Protein AF-A0A183JNM5-F1 (afdb_monomer_lite)

Sequence (61 aa):
MSQAEWLELESDPGLFTLLLEDFGVQGVQVEEIYDLSKPITEIVYGFIFLFHWNKAKKKVR

pLDDT: mean 86.76, std 13.72, range [48.06, 97.12]

Radius of gyration: 16.01 Å; chains: 1; bounding box: 38×35×42 Å

Secondary structure (DSSP, 8-state):
-PPPPPPP----HHHHHHHHHHTT--S------S-TTS---S------------GGG----

Foldseek 3Di:
DPDDDDDDDDPDQQVVQVVCVVVVDPPDGGDDDPDPVDDDPDDDPDDDDDDDDDPVVPDDD

InterPro domains:
  IPR001578 Peptidase C12, ubiquitin carboxyl-terminal hydrolase [PF01088] (6-58)
  IPR001578 Peptidase C12, ubiquitin carboxyl-terminal hydrolase [PS52048] (5-61)
  IPR001578 Peptidase C12, ubiquitin carboxyl-terminal hydrolase [PTHR10589] (4-56)
  IPR036959 Peptidase C12, ubiquitin carboxyl-terminal hydrolase superfamily [G3DSA:3.40.532.10] (1-61)
  IPR038765 Papain-like cysteine peptidase superfamily [SSF54001] (5-59)

Structure (mmCIF, N/CA/C/O backbone):
data_AF-A0A183JNM5-F1
#
_entry.id   AF-A0A183JNM5-F1
#
loop_
_atom_site.group_PDB
_atom_site.id
_atom_site.type_symbol
_atom_site.label_atom_id
_atom_site.label_alt_id
_atom_site.label_comp_id
_atom_site.label_asym_id
_atom_site.label_entity_id
_atom_site.label_seq_id
_atom_site.pdbx_PDB_ins_code
_atom_site.Cartn_x
_atom_site.Cartn_y
_atom_site.Cartn_z
_atom_site.occupancy
_atom_site.B_iso_or_equiv
_atom_site.auth_seq_id
_atom_site.auth_comp_id
_atom_site.auth_asym_id
_atom_site.auth_atom_id
_atom_site.pdbx_PDB_model_num
ATOM 1 N N . MET A 1 1 ? -25.149 20.404 2.111 1.00 48.06 1 MET A N 1
ATOM 2 C CA . MET A 1 1 ? -24.239 19.282 2.413 1.00 48.06 1 MET A CA 1
ATOM 3 C C . MET A 1 1 ? -23.108 19.380 1.414 1.00 48.06 1 MET A C 1
ATOM 5 O O . MET A 1 1 ? -23.387 19.280 0.227 1.00 48.06 1 MET A O 1
ATOM 9 N N . SER A 1 2 ? -21.899 19.732 1.846 1.00 60.25 2 SER A N 1
ATOM 10 C CA . SER A 1 2 ? -20.745 19.788 0.945 1.00 60.25 2 SER A CA 1
ATOM 11 C C . SER A 1 2 ? -20.470 18.374 0.445 1.00 60.25 2 SER A C 1
ATOM 13 O O . SER A 1 2 ? -20.265 17.464 1.245 1.00 60.25 2 SER A O 1
ATOM 15 N N . GLN A 1 3 ? -20.547 18.179 -0.866 1.00 60.81 3 GLN A N 1
ATOM 16 C CA . GLN A 1 3 ? -20.153 16.936 -1.510 1.00 60.81 3 GLN A CA 1
ATOM 17 C C . GLN A 1 3 ? -18.662 16.745 -1.225 1.00 60.81 3 GLN A C 1
ATOM 19 O O . GLN A 1 3 ? -17.870 17.613 -1.581 1.00 60.81 3 GLN A O 1
ATOM 24 N N . ALA A 1 4 ? -18.298 15.687 -0.498 1.00 73.12 4 ALA A N 1
ATOM 25 C CA . ALA A 1 4 ? -16.896 15.383 -0.249 1.00 73.12 4 ALA A CA 1
ATOM 26 C C . ALA A 1 4 ? -16.219 15.158 -1.606 1.00 73.12 4 ALA A C 1
ATOM 28 O O . ALA A 1 4 ? -16.619 14.277 -2.372 1.00 73.12 4 ALA A O 1
ATOM 29 N N . GLU A 1 5 ? -15.270 16.027 -1.931 1.00 85.81 5 GLU A N 1
ATOM 30 C CA . GLU A 1 5 ? -14.469 15.930 -3.140 1.00 85.81 5 GLU A CA 1
ATOM 31 C C . GLU A 1 5 ? -13.393 14.867 -2.917 1.00 85.81 5 GLU A C 1
ATOM 33 O O . GLU A 1 5 ? -12.752 14.827 -1.866 1.00 85.81 5 GLU A O 1
ATOM 38 N N . TRP A 1 6 ? -13.229 13.971 -3.888 1.00 87.81 6 TRP A N 1
ATOM 39 C CA . TRP A 1 6 ? -12.131 13.015 -3.870 1.00 87.81 6 TRP A CA 1
ATOM 40 C C . TRP A 1 6 ? -10.855 13.754 -4.246 1.00 87.81 6 TRP A C 1
ATOM 42 O O . TRP A 1 6 ? -10.769 14.318 -5.336 1.00 87.81 6 TRP A O 1
ATOM 52 N N . LEU A 1 7 ? -9.882 13.750 -3.343 1.00 89.44 7 LEU A N 1
ATOM 53 C CA . LEU A 1 7 ? -8.567 14.319 -3.595 1.00 89.44 7 LEU A CA 1
ATOM 54 C C . LEU A 1 7 ? -7.639 13.252 -4.173 1.00 89.44 7 LEU A C 1
ATOM 56 O O . LEU A 1 7 ? -7.784 12.059 -3.897 1.00 89.44 7 LEU A O 1
ATOM 60 N N . GLU A 1 8 ? -6.686 13.698 -4.986 1.00 88.88 8 GLU A N 1
ATOM 61 C CA . GLU A 1 8 ? -5.586 12.843 -5.417 1.00 88.88 8 GLU A CA 1
ATOM 62 C C . GLU A 1 8 ? -4.738 12.442 -4.207 1.00 88.88 8 GLU A C 1
ATOM 64 O O . GLU A 1 8 ? -4.576 13.206 -3.254 1.00 88.88 8 GLU A O 1
ATOM 69 N N . LEU A 1 9 ? -4.221 11.219 -4.256 1.00 91.69 9 LEU A N 1
ATOM 70 C CA . LEU A 1 9 ? -3.472 10.609 -3.172 1.00 91.69 9 LEU A CA 1
ATOM 71 C C . LEU A 1 9 ? -2.030 10.377 -3.612 1.00 91.69 9 LEU A C 1
ATOM 73 O O . LEU A 1 9 ? -1.789 9.905 -4.726 1.00 91.69 9 LEU A O 1
ATOM 77 N N . GLU A 1 10 ? -1.079 10.674 -2.733 1.00 92.81 10 GLU A N 1
ATOM 78 C CA . GLU A 1 10 ? 0.320 10.337 -2.973 1.00 92.81 10 GLU A CA 1
ATOM 79 C C . GLU A 1 10 ? 0.516 8.816 -2.966 1.00 92.81 10 GLU A C 1
ATOM 81 O O . GLU A 1 10 ? -0.111 8.084 -2.200 1.00 92.81 10 GLU A O 1
ATOM 86 N N . SER A 1 11 ? 1.401 8.333 -3.837 1.00 92.88 11 SER A N 1
ATOM 87 C CA . SER A 1 11 ? 1.737 6.912 -3.958 1.00 92.88 11 SER A CA 1
ATOM 88 C C . SER A 1 11 ? 2.758 6.493 -2.891 1.00 92.88 11 SER A C 1
ATOM 90 O O . SER A 1 11 ? 3.824 5.985 -3.232 1.00 92.88 11 SER A O 1
ATOM 92 N N . ASP A 1 12 ? 2.448 6.728 -1.617 1.00 96.56 12 ASP A N 1
ATOM 93 C CA . ASP A 1 12 ? 3.314 6.396 -0.481 1.00 96.56 12 ASP A CA 1
ATOM 94 C C . ASP A 1 12 ? 2.777 5.170 0.294 1.00 96.56 12 ASP A C 1
ATOM 96 O O . ASP A 1 12 ? 1.594 5.140 0.652 1.00 96.56 12 ASP A O 1
ATOM 100 N N . PRO A 1 13 ? 3.606 4.142 0.572 1.00 96.69 13 PRO A N 1
ATOM 101 C CA . PRO A 1 13 ? 3.168 2.943 1.294 1.00 96.69 13 PRO A CA 1
ATOM 102 C C . PRO A 1 13 ? 2.714 3.229 2.736 1.00 96.69 13 PRO A C 1
ATOM 104 O O . PRO A 1 13 ? 1.775 2.592 3.227 1.00 96.69 13 PRO A O 1
ATOM 107 N N . GLY A 1 14 ? 3.330 4.202 3.413 1.00 96.25 14 GLY A N 1
ATOM 108 C CA . GLY A 1 14 ? 2.938 4.614 4.761 1.00 96.25 14 GLY A CA 1
ATOM 109 C C . GLY A 1 14 ? 1.547 5.240 4.768 1.00 96.25 14 GLY A C 1
ATOM 110 O O . GLY A 1 14 ? 0.714 4.896 5.605 1.00 96.25 14 GLY A O 1
ATOM 111 N N . LEU A 1 15 ? 1.254 6.078 3.776 1.00 96.12 15 LEU A N 1
ATOM 112 C CA . LEU A 1 15 ? -0.065 6.671 3.601 1.00 96.12 15 LEU A CA 1
ATOM 113 C C . LEU A 1 15 ? -1.144 5.608 3.339 1.00 96.12 15 LEU A C 1
ATOM 115 O O . LEU A 1 15 ? -2.214 5.667 3.944 1.00 96.12 15 LEU A O 1
ATOM 119 N N . PHE A 1 16 ? -0.878 4.608 2.491 1.00 96.81 16 PHE A N 1
ATOM 120 C CA . PHE A 1 16 ? -1.822 3.500 2.292 1.00 96.81 16 PHE A CA 1
ATOM 121 C C . PHE A 1 16 ? -2.035 2.667 3.560 1.00 96.81 16 PHE A C 1
ATOM 123 O O . PHE A 1 16 ? -3.151 2.210 3.803 1.00 96.81 16 PH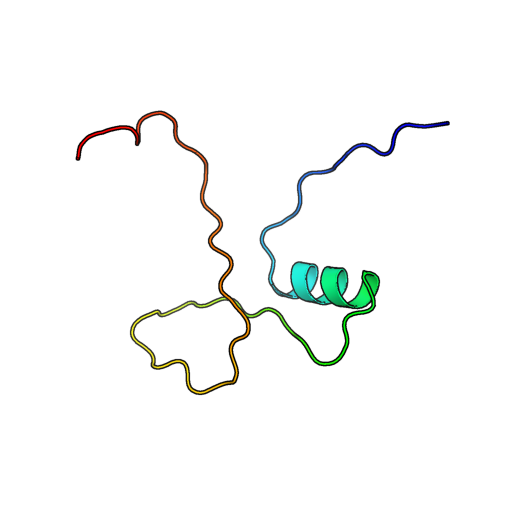E A O 1
ATOM 130 N N . THR A 1 17 ? -0.992 2.484 4.372 1.00 97.12 17 THR A N 1
ATOM 131 C CA . THR A 1 17 ? -1.099 1.789 5.662 1.00 97.12 17 THR A CA 1
ATOM 132 C C . THR A 1 17 ? -2.025 2.547 6.611 1.00 97.12 17 THR A C 1
ATOM 134 O O . THR A 1 17 ? -2.988 1.967 7.107 1.00 97.12 17 THR A O 1
ATOM 137 N N . LEU A 1 18 ? -1.816 3.857 6.776 1.00 95.88 18 LEU A N 1
ATOM 138 C CA . LEU A 1 18 ? -2.683 4.710 7.597 1.00 95.88 18 LEU A CA 1
ATOM 139 C C . LEU A 1 18 ? -4.131 4.726 7.087 1.00 95.88 18 LEU A C 1
ATOM 141 O O . LEU A 1 18 ? -5.067 4.665 7.876 1.00 95.88 18 LEU A O 1
ATOM 145 N N . LEU A 1 19 ? -4.331 4.731 5.767 1.00 95.50 19 LEU A N 1
ATOM 146 C CA . LEU A 1 19 ? -5.667 4.677 5.173 1.00 95.50 19 LEU A CA 1
ATOM 147 C C . LEU A 1 19 ? -6.413 3.377 5.525 1.00 95.50 19 LEU A C 1
ATOM 149 O O . LEU A 1 19 ? -7.620 3.400 5.766 1.00 95.50 19 LEU A O 1
ATOM 153 N N . LEU A 1 20 ? -5.714 2.238 5.551 1.00 96.00 20 LEU A N 1
ATOM 154 C CA . LEU A 1 20 ? -6.300 0.963 5.972 1.00 96.00 20 LEU A CA 1
ATOM 155 C C . LEU A 1 20 ? -6.649 0.968 7.466 1.00 96.00 20 LEU A C 1
ATOM 157 O O . LEU A 1 20 ? -7.723 0.482 7.832 1.00 96.00 20 LEU A O 1
ATOM 161 N N . GLU A 1 21 ? -5.787 1.545 8.304 1.00 96.75 21 GLU A N 1
ATOM 162 C CA . GLU A 1 21 ? -6.055 1.730 9.734 1.00 96.75 21 GLU A CA 1
ATOM 163 C C . GLU A 1 21 ? -7.296 2.606 9.967 1.00 96.75 21 GLU A C 1
ATOM 165 O O . GLU A 1 21 ? -8.171 2.229 10.752 1.00 96.75 21 GLU A O 1
ATOM 170 N N . ASP A 1 22 ? -7.440 3.708 9.223 1.00 96.31 22 ASP A N 1
ATOM 171 C CA . ASP A 1 22 ? -8.608 4.599 9.271 1.00 96.31 22 ASP A CA 1
ATOM 172 C C . ASP A 1 22 ? -9.902 3.902 8.812 1.00 96.31 22 ASP A C 1
ATOM 174 O O . ASP A 1 22 ? -10.993 4.196 9.311 1.00 96.31 22 ASP A O 1
ATOM 178 N N . PHE A 1 23 ? -9.802 2.929 7.899 1.00 96.56 23 PHE A N 1
ATOM 179 C CA . PHE A 1 23 ? -10.918 2.052 7.525 1.00 96.56 23 PHE A CA 1
ATOM 180 C C . PHE A 1 23 ? -11.224 0.958 8.561 1.00 96.56 23 PHE A C 1
ATOM 182 O O . PHE A 1 23 ? -12.188 0.206 8.392 1.00 96.56 23 PHE A O 1
ATOM 189 N N . GLY A 1 24 ? -10.451 0.874 9.645 1.00 97.06 24 GLY A N 1
ATOM 190 C CA . GLY A 1 24 ? -10.628 -0.092 10.726 1.00 97.06 24 GLY A CA 1
ATOM 191 C C . GLY A 1 24 ? -9.958 -1.445 10.480 1.00 97.06 24 GLY A C 1
ATOM 192 O O . GLY A 1 24 ? -10.242 -2.402 11.203 1.00 97.06 24 GLY A O 1
ATOM 193 N N . VAL A 1 25 ? -9.082 -1.553 9.477 1.00 97.12 25 VAL A N 1
ATOM 194 C CA . VAL A 1 25 ? -8.268 -2.753 9.246 1.00 97.12 25 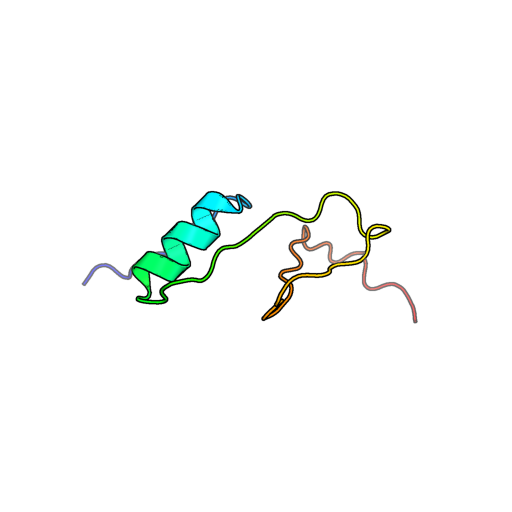VAL A CA 1
ATOM 195 C C . VAL A 1 25 ? -7.078 -2.727 10.202 1.00 97.12 25 VAL A C 1
ATOM 197 O O . VAL A 1 25 ? -6.382 -1.726 10.311 1.00 97.12 25 VAL A O 1
ATOM 200 N N . GLN A 1 26 ? -6.830 -3.832 10.902 1.00 94.12 26 GLN A N 1
ATOM 201 C CA . GLN A 1 26 ? -5.746 -3.939 11.882 1.00 94.12 26 GLN A CA 1
ATOM 202 C C . GLN A 1 26 ? -4.780 -5.063 11.511 1.00 94.12 26 GLN A C 1
ATOM 204 O O . GLN A 1 26 ? -5.194 -6.098 10.990 1.00 94.12 26 GLN A O 1
ATOM 209 N N . GLY A 1 27 ? -3.493 -4.874 11.821 1.00 94.25 27 GLY A N 1
ATOM 210 C CA . GLY A 1 27 ? -2.454 -5.888 11.602 1.00 94.25 27 GLY A CA 1
ATOM 211 C C . GLY A 1 27 ? -2.072 -6.095 10.133 1.00 94.25 27 GLY A C 1
ATOM 212 O O . GLY A 1 27 ? -1.529 -7.143 9.790 1.00 94.25 27 GLY A O 1
ATOM 213 N N . VAL A 1 28 ? -2.371 -5.121 9.271 1.00 95.69 28 VAL A N 1
ATOM 214 C CA . VAL A 1 28 ? -1.996 -5.112 7.854 1.00 95.69 28 VAL A CA 1
ATOM 215 C C . VAL A 1 28 ? -1.181 -3.856 7.583 1.00 95.69 28 VAL A C 1
ATOM 217 O O . VAL A 1 28 ? -1.538 -2.780 8.047 1.00 95.69 28 VAL A O 1
ATOM 220 N N . GLN A 1 29 ? -0.112 -4.006 6.808 1.00 95.31 29 GLN A N 1
ATOM 221 C CA . GLN A 1 29 ? 0.711 -2.906 6.322 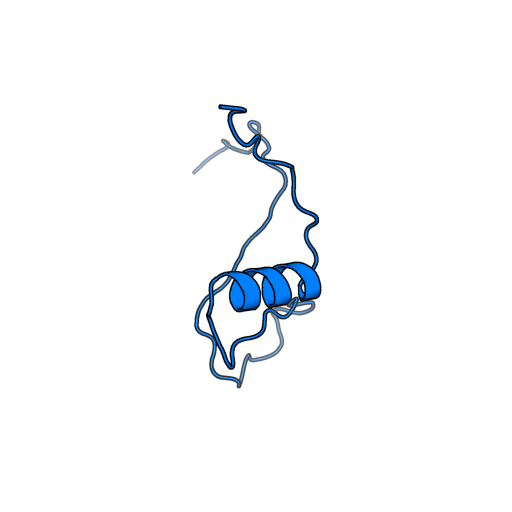1.00 95.31 29 GLN A CA 1
ATOM 222 C C . GLN A 1 29 ? 0.861 -2.999 4.806 1.00 95.31 29 GLN A C 1
ATOM 224 O O . GLN A 1 29 ? 0.720 -4.077 4.221 1.00 95.31 29 GLN A O 1
ATOM 229 N N . VAL A 1 30 ? 1.143 -1.864 4.177 1.00 96.44 30 VAL A N 1
ATOM 230 C CA . VAL A 1 30 ? 1.486 -1.785 2.758 1.00 96.44 30 VAL A CA 1
ATOM 231 C C . VAL A 1 30 ? 2.979 -1.519 2.643 1.00 96.44 30 VAL A C 1
ATOM 233 O O . VAL A 1 30 ? 3.496 -0.592 3.257 1.00 96.44 30 VAL A O 1
ATOM 236 N N . GLU A 1 31 ? 3.666 -2.324 1.837 1.00 94.88 31 GLU A N 1
ATOM 237 C CA . GLU A 1 31 ? 5.089 -2.164 1.545 1.00 94.88 31 GLU A CA 1
ATOM 238 C C . GLU A 1 31 ? 5.319 -1.944 0.050 1.00 94.88 31 GLU A C 1
ATOM 240 O O . GLU A 1 31 ? 4.635 -2.523 -0.800 1.00 94.88 31 GLU A O 1
ATOM 245 N N . GLU A 1 32 ? 6.308 -1.113 -0.274 1.00 94.56 32 GLU A N 1
ATOM 246 C CA . GLU A 1 32 ? 6.742 -0.914 -1.652 1.00 94.56 32 GLU A CA 1
ATOM 247 C C . GLU A 1 32 ? 7.725 -2.009 -2.079 1.00 94.56 32 GLU A C 1
ATOM 249 O O . GLU A 1 32 ? 8.722 -2.292 -1.411 1.00 94.56 32 GLU A O 1
ATOM 254 N N . ILE A 1 33 ? 7.462 -2.612 -3.238 1.00 93.06 33 ILE A N 1
ATOM 255 C CA . ILE A 1 33 ? 8.319 -3.649 -3.809 1.00 93.06 33 ILE A CA 1
ATOM 256 C C . ILE A 1 33 ? 9.331 -2.998 -4.751 1.00 93.06 33 ILE A C 1
ATOM 258 O O . ILE A 1 33 ? 9.023 -2.685 -5.899 1.00 93.06 33 ILE A O 1
ATOM 262 N N . TYR A 1 34 ? 10.567 -2.854 -4.278 1.00 90.88 34 TYR A N 1
ATOM 263 C CA . TYR A 1 34 ? 11.668 -2.290 -5.068 1.00 90.88 34 TYR A CA 1
ATOM 264 C C . TYR A 1 34 ? 12.275 -3.277 -6.074 1.00 90.88 34 TYR A C 1
ATOM 266 O O . TYR A 1 34 ? 12.855 -2.866 -7.078 1.00 90.88 34 TYR A O 1
ATOM 274 N N . ASP A 1 35 ? 12.184 -4.579 -5.797 1.00 91.50 35 ASP A N 1
ATOM 275 C CA . ASP A 1 35 ? 12.836 -5.624 -6.585 1.00 91.50 35 ASP A CA 1
ATOM 276 C C . ASP A 1 35 ? 11.958 -6.877 -6.676 1.00 91.50 35 ASP A C 1
ATOM 278 O O . ASP A 1 35 ? 11.796 -7.617 -5.707 1.00 91.50 35 ASP A O 1
ATOM 282 N N . LEU A 1 36 ? 11.421 -7.126 -7.872 1.00 88.38 36 LEU A N 1
ATOM 283 C CA . LEU A 1 36 ? 10.569 -8.280 -8.174 1.00 88.38 36 LEU A CA 1
ATOM 284 C C . LEU A 1 36 ? 11.349 -9.594 -8.328 1.00 88.38 36 LEU A C 1
ATOM 286 O O . LEU A 1 36 ? 10.735 -10.654 -8.428 1.00 88.38 36 LEU A O 1
ATOM 290 N N . SER A 1 37 ? 12.683 -9.548 -8.392 1.00 91.19 37 SER A N 1
ATOM 291 C CA . SER A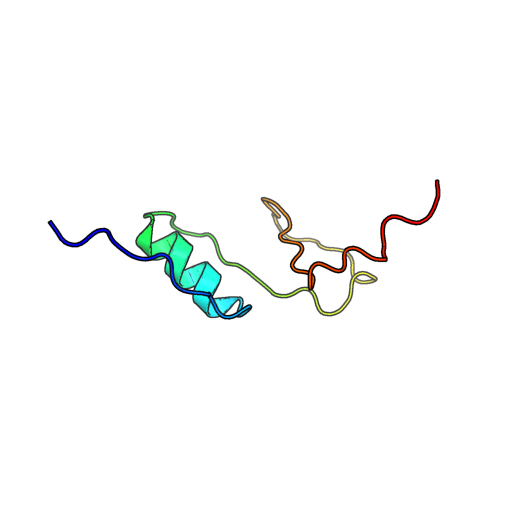 1 37 ? 13.501 -10.763 -8.474 1.00 91.19 37 SER A CA 1
ATOM 292 C C . SER A 1 37 ? 13.641 -11.463 -7.123 1.00 91.19 37 SER A C 1
ATOM 294 O O . SER A 1 37 ? 13.944 -12.658 -7.072 1.00 91.19 37 SER A O 1
ATOM 296 N N . LYS A 1 38 ? 13.399 -10.738 -6.025 1.00 89.75 38 LYS A N 1
ATOM 297 C CA . LYS A 1 38 ? 13.433 -11.300 -4.680 1.00 89.75 38 LYS A CA 1
ATOM 298 C C . LYS A 1 38 ? 12.160 -12.107 -4.420 1.00 89.75 38 LYS A C 1
ATOM 300 O O . LYS A 1 38 ? 11.063 -11.629 -4.709 1.00 89.75 38 LYS A O 1
ATOM 305 N N . PRO A 1 39 ? 12.277 -13.324 -3.864 1.00 87.19 39 PRO A N 1
ATOM 306 C CA . PRO A 1 39 ? 11.108 -14.099 -3.488 1.00 87.19 39 PRO A CA 1
ATOM 307 C C . PRO A 1 39 ? 10.362 -13.388 -2.358 1.00 87.19 39 PRO A C 1
ATOM 309 O O . PRO A 1 39 ? 10.971 -12.983 -1.368 1.00 87.19 39 PRO A O 1
ATOM 312 N N . ILE A 1 40 ? 9.043 -13.266 -2.494 1.00 89.38 40 ILE A N 1
ATOM 313 C CA . ILE A 1 40 ? 8.195 -12.722 -1.435 1.00 89.38 40 ILE A CA 1
ATOM 314 C C . ILE A 1 40 ? 7.822 -13.874 -0.508 1.00 89.38 40 ILE A C 1
ATOM 316 O O . ILE A 1 40 ? 7.084 -14.780 -0.892 1.00 89.38 40 ILE A O 1
ATOM 320 N N . THR A 1 41 ? 8.405 -13.876 0.686 1.00 86.12 41 THR A N 1
ATOM 321 C CA . THR A 1 41 ? 8.299 -14.983 1.650 1.00 86.1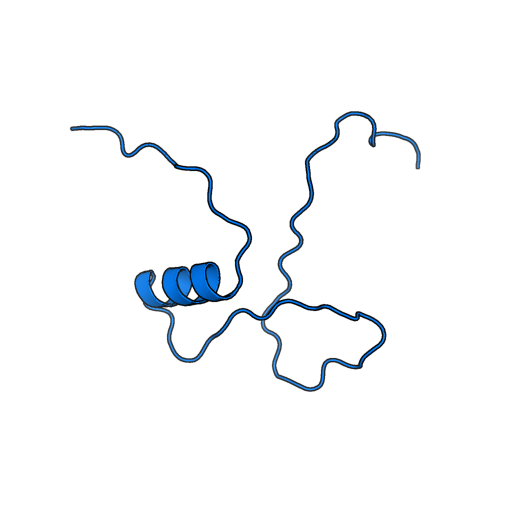2 41 THR A CA 1
ATOM 322 C C . THR A 1 41 ? 7.243 -14.759 2.729 1.00 86.12 41 THR A C 1
ATOM 324 O O . THR A 1 41 ? 6.973 -15.665 3.512 1.00 86.12 41 THR A O 1
ATOM 327 N N . GLU A 1 42 ? 6.666 -13.562 2.793 1.00 87.31 42 GLU A N 1
ATOM 328 C CA . GLU A 1 42 ? 5.679 -13.169 3.799 1.00 87.31 42 GLU A CA 1
ATOM 329 C C . GLU A 1 42 ? 4.239 -13.435 3.336 1.00 87.31 42 GLU A C 1
ATOM 331 O O . GLU A 1 42 ? 3.983 -13.768 2.176 1.00 87.31 42 GLU A O 1
ATOM 336 N N . ILE A 1 43 ? 3.276 -13.303 4.254 1.00 91.56 43 ILE A N 1
ATOM 337 C CA . ILE A 1 43 ? 1.852 -13.436 3.931 1.00 91.56 43 ILE A CA 1
ATOM 338 C C . ILE A 1 43 ? 1.411 -12.190 3.159 1.00 91.56 43 ILE A C 1
ATOM 340 O O . ILE A 1 43 ? 1.227 -11.124 3.738 1.00 91.56 43 ILE A O 1
ATOM 344 N N . VAL A 1 44 ? 1.204 -12.340 1.851 1.00 93.62 44 VAL A N 1
ATOM 345 C CA . VAL A 1 44 ? 0.718 -11.265 0.978 1.00 93.62 44 VAL A CA 1
ATOM 346 C C . VAL A 1 44 ? -0.769 -11.440 0.701 1.00 93.62 44 VAL A C 1
ATOM 348 O O . VAL A 1 44 ? -1.186 -12.440 0.120 1.00 93.62 44 VAL A O 1
ATOM 351 N N . TYR A 1 45 ? -1.569 -10.438 1.068 1.00 95.19 45 TYR A N 1
ATOM 352 C CA . TYR A 1 45 ? -3.011 -10.423 0.794 1.00 95.19 45 TYR A CA 1
ATOM 353 C C . TYR A 1 45 ? -3.351 -9.968 -0.630 1.00 95.19 45 TYR A C 1
ATOM 355 O O . TYR A 1 45 ? -4.383 -10.352 -1.177 1.00 95.19 45 TYR A O 1
ATOM 363 N N . GLY A 1 46 ? -2.492 -9.157 -1.247 1.00 94.50 46 GLY A N 1
ATOM 364 C CA . GLY A 1 46 ? -2.693 -8.650 -2.598 1.00 94.50 46 GLY A CA 1
ATOM 365 C C . GLY A 1 46 ? -1.579 -7.710 -3.044 1.00 94.50 46 GLY A C 1
ATOM 366 O O . GLY A 1 46 ? -0.709 -7.343 -2.260 1.00 94.50 46 GLY A O 1
ATOM 367 N N . PHE A 1 47 ? -1.630 -7.318 -4.317 1.00 94.75 47 PHE A N 1
ATOM 368 C CA . PHE A 1 47 ? -0.692 -6.380 -4.928 1.00 94.75 47 PHE A CA 1
ATOM 369 C C . PHE A 1 47 ? -1.437 -5.163 -5.463 1.00 94.75 47 PHE A C 1
ATOM 371 O O . PHE A 1 47 ? -2.484 -5.300 -6.099 1.00 94.75 47 PHE A O 1
ATOM 378 N N . ILE A 1 48 ? -0.860 -3.983 -5.257 1.00 94.44 48 ILE A N 1
ATOM 379 C CA . ILE A 1 48 ? -1.354 -2.722 -5.807 1.00 94.44 48 ILE A CA 1
ATOM 380 C C . ILE A 1 48 ? -0.376 -2.288 -6.899 1.00 94.44 48 ILE A C 1
ATOM 382 O O . ILE A 1 48 ? 0.803 -2.076 -6.636 1.00 94.44 48 ILE A O 1
ATOM 386 N N . PHE A 1 49 ? -0.861 -2.168 -8.135 1.00 93.88 49 PHE A N 1
ATOM 387 C CA . PHE A 1 49 ? -0.079 -1.657 -9.261 1.00 93.88 49 PHE A CA 1
ATOM 388 C C . PHE A 1 49 ? -0.567 -0.263 -9.636 1.00 93.88 49 PHE A C 1
ATOM 390 O O . PHE A 1 49 ? -1.64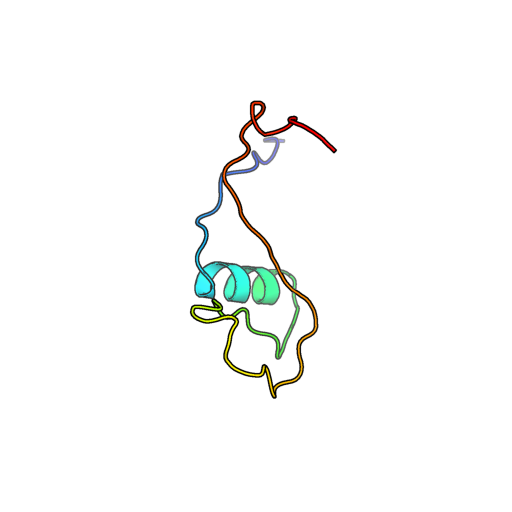8 -0.107 -10.205 1.00 93.88 49 PHE A O 1
ATOM 397 N N . LEU A 1 50 ? 0.257 0.742 -9.353 1.00 93.25 50 LEU A N 1
ATOM 398 C CA . LEU A 1 50 ? 0.009 2.127 -9.733 1.00 93.25 50 LEU A CA 1
ATOM 399 C C . LEU A 1 50 ? 0.854 2.470 -10.956 1.00 93.25 50 LEU A C 1
ATOM 401 O O . LEU A 1 50 ? 2.049 2.191 -11.019 1.00 93.25 50 LEU A O 1
ATOM 405 N N . PHE A 1 51 ? 0.223 3.058 -11.965 1.00 91.25 51 PHE A N 1
ATOM 406 C CA . PHE A 1 51 ? 0.905 3.494 -13.174 1.00 91.25 51 PHE A CA 1
ATOM 407 C C . PHE A 1 51 ? 0.225 4.734 -13.732 1.00 91.25 51 PHE A C 1
ATOM 409 O O . PHE A 1 51 ? -0.995 4.880 -13.672 1.00 91.25 51 PHE A O 1
ATOM 416 N N . HIS A 1 52 ? 1.014 5.618 -14.339 1.00 88.44 52 HIS A N 1
ATOM 417 C CA . HIS A 1 52 ? 0.446 6.746 -15.060 1.00 88.44 52 HIS A CA 1
ATOM 418 C C . HIS A 1 52 ? -0.352 6.235 -16.265 1.00 88.44 52 HIS A C 1
ATOM 420 O O . HIS A 1 52 ? 0.184 5.550 -17.148 1.00 88.44 52 HIS A O 1
ATOM 426 N N . TRP A 1 53 ? -1.644 6.559 -16.307 1.00 86.56 53 TRP A N 1
ATOM 427 C CA . TRP A 1 53 ? -2.510 6.139 -17.399 1.00 86.56 53 TRP A CA 1
ATOM 428 C C . TRP A 1 53 ? -2.079 6.803 -18.710 1.00 86.56 53 TRP A C 1
ATOM 430 O O . TRP A 1 53 ? -2.198 8.013 -18.888 1.00 86.56 53 TRP A O 1
ATOM 440 N N . ASN A 1 54 ? -1.630 5.999 -19.674 1.00 83.50 54 ASN A N 1
ATOM 441 C CA . ASN A 1 54 ? -1.282 6.481 -21.005 1.00 83.50 54 ASN A CA 1
ATOM 442 C C . ASN A 1 54 ? -2.176 5.826 -22.066 1.00 83.50 54 ASN A C 1
ATOM 444 O O . ASN A 1 54 ? -2.022 4.646 -22.389 1.00 83.50 54 ASN A O 1
ATOM 448 N N . LYS A 1 55 ? -3.078 6.619 -22.664 1.00 72.75 55 LYS A N 1
ATOM 449 C CA . LYS A 1 55 ? -3.994 6.174 -23.732 1.00 72.75 55 LYS A CA 1
ATOM 450 C C . LYS A 1 55 ? -3.257 5.575 -24.944 1.00 72.75 55 LYS A C 1
ATOM 452 O O . LYS A 1 55 ? -3.824 4.726 -25.628 1.00 72.75 55 LYS A O 1
ATOM 457 N N . ALA A 1 56 ? -2.001 5.960 -25.193 1.00 62.66 56 ALA A N 1
ATOM 458 C CA . ALA A 1 56 ? -1.203 5.479 -26.324 1.00 62.66 56 ALA A CA 1
ATOM 459 C C . ALA A 1 56 ? -0.690 4.035 -26.163 1.00 62.66 56 ALA A C 1
ATOM 461 O O . ALA A 1 56 ? -0.223 3.446 -27.138 1.00 62.66 56 ALA A O 1
ATOM 462 N N . LYS A 1 57 ? -0.810 3.438 -24.966 1.00 57.25 57 LYS A N 1
ATOM 463 C CA . LYS A 1 57 ? -0.474 2.025 -24.719 1.00 57.25 57 LYS A CA 1
ATOM 464 C C . LYS A 1 57 ? -1.605 1.047 -25.065 1.00 57.25 57 LYS A C 1
ATOM 466 O O . LYS A 1 57 ? -1.451 -0.149 -24.852 1.00 57.25 57 LYS A O 1
ATOM 471 N N . LYS A 1 58 ? -2.693 1.498 -25.703 1.00 57.69 58 LYS A N 1
ATOM 472 C CA . LYS A 1 58 ? -3.519 0.608 -26.539 1.00 57.69 58 LYS A CA 1
ATOM 473 C C . LYS A 1 58 ? -2.790 0.329 -27.860 1.00 57.69 58 LYS A C 1
ATOM 475 O O . LYS A 1 58 ? -3.222 0.754 -28.927 1.00 57.69 58 LYS A O 1
ATOM 480 N N . LYS A 1 59 ? -1.656 -0.367 -27.796 1.00 53.62 59 LYS A N 1
ATOM 481 C CA . LYS A 1 59 ? -1.024 -0.978 -28.967 1.00 53.62 59 LYS A CA 1
ATOM 482 C C . LYS A 1 59 ? -0.700 -2.443 -28.665 1.00 53.62 59 LYS A C 1
ATOM 484 O O . LYS A 1 59 ? 0.296 -2.707 -28.013 1.00 53.62 59 LYS A O 1
ATOM 489 N N . VAL A 1 60 ? -1.567 -3.313 -29.205 1.00 55.03 60 VAL A N 1
ATOM 490 C CA . VAL A 1 60 ? -1.273 -4.592 -29.897 1.00 55.03 60 VAL A CA 1
ATOM 491 C C . VAL A 1 60 ? -0.459 -5.606 -29.061 1.00 55.03 60 VAL A C 1
ATOM 493 O O . VAL A 1 60 ? 0.729 -5.396 -28.872 1.00 55.03 60 VAL A O 1
ATOM 496 N N . ARG A 1 61 ? -0.975 -6.731 -28.546 1.00 50.12 61 ARG A N 1
ATOM 497 C CA . ARG A 1 61 ? -1.992 -7.705 -28.989 1.00 50.12 61 ARG A CA 1
ATOM 498 C C . ARG A 1 61 ? -2.777 -8.244 -27.797 1.00 50.12 61 ARG A C 1
ATOM 500 O O . ARG A 1 61 ? -2.176 -8.295 -26.705 1.00 50.12 61 ARG A O 1
#

Organism: NCBI:txid6186